Protein AF-A0A8T4I7P4-F1 (afdb_monomer_lite)

Foldseek 3Di:
DPPDDDDFAPDQDPVVRDHGDDDDQDDDPPPCSLVVVVVVLVVQLVDDPDAAEEEDPDCCCVRQVVPVVRHNYDD

Sequence (75 aa):
EDGEPEQFWLPFDEETKRNATHILVAGMNGSATSTGMALAITDALTRHDVIVWAVDPSKGQQTFAPFLPYLDWVE

pLDDT: mean 85.78, std 6.62, range [53.19, 94.5]

Secondary structure (DSSP, 8-state):
--SPPP----S--TTT-PPPP-------TTS-HHHHHHHHHHHHHT-SS---EEE-TTTHHHHHTTTGGGSEEE-

Structure (mmCIF, N/CA/C/O backbone):
data_AF-A0A8T4I7P4-F1
#
_entry.id   AF-A0A8T4I7P4-F1
#
loop_
_atom_site.group_PDB
_atom_site.id
_atom_site.type_symbol
_atom_site.label_atom_id
_atom_site.label_alt_id
_atom_site.label_comp_id
_atom_site.label_asym_id
_atom_site.label_entity_id
_atom_site.label_seq_id
_atom_site.pdbx_PDB_ins_code
_atom_site.Cartn_x
_atom_site.Cartn_y
_atom_site.Cartn_z
_atom_site.occupancy
_atom_site.B_iso_or_equiv
_atom_site.auth_seq_id
_atom_site.auth_comp_id
_atom_site.auth_asym_id
_atom_site.auth_atom_id
_atom_site.pdbx_PDB_model_num
ATOM 1 N N . GLU A 1 1 ? 6.480 15.381 17.570 1.00 53.19 1 GLU A N 1
ATOM 2 C CA . GLU A 1 1 ? 6.279 13.941 17.778 1.00 53.19 1 GLU A CA 1
ATOM 3 C C . GLU A 1 1 ? 5.986 13.716 19.242 1.00 53.19 1 GLU A C 1
ATOM 5 O O . GLU A 1 1 ? 6.797 14.055 20.093 1.00 53.19 1 GLU A O 1
ATOM 10 N N . ASP A 1 2 ? 4.776 13.263 19.508 1.00 78.06 2 ASP A N 1
ATOM 11 C CA . ASP A 1 2 ? 4.231 12.853 20.802 1.00 78.06 2 ASP A CA 1
ATOM 12 C C . ASP A 1 2 ? 4.638 11.419 21.192 1.00 78.06 2 ASP A C 1
ATOM 14 O O . ASP A 1 2 ? 4.359 10.991 22.307 1.00 78.06 2 ASP A O 1
ATOM 18 N N . GLY A 1 3 ? 5.371 10.712 20.322 1.00 84.56 3 GLY A N 1
ATOM 19 C CA . GLY A 1 3 ? 5.921 9.379 20.585 1.00 84.56 3 GLY A CA 1
ATOM 20 C C . GLY A 1 3 ? 4.966 8.233 20.255 1.00 84.56 3 GLY A C 1
ATOM 21 O O . GLY A 1 3 ? 5.342 7.072 20.410 1.00 84.56 3 GLY A O 1
ATOM 22 N N . GLU A 1 4 ? 3.765 8.545 19.775 1.00 86.31 4 GLU A N 1
ATOM 23 C CA . GLU A 1 4 ? 2.805 7.543 19.332 1.00 86.31 4 GLU A CA 1
ATOM 24 C C . GLU A 1 4 ? 3.205 6.972 17.959 1.00 86.31 4 GLU A C 1
ATOM 26 O O . GLU A 1 4 ? 3.690 7.716 17.099 1.00 86.31 4 GLU A O 1
ATOM 31 N N . PRO A 1 5 ? 3.017 5.659 17.719 1.00 79.00 5 PRO A N 1
ATOM 32 C CA . PRO A 1 5 ? 3.247 5.071 16.406 1.00 79.00 5 PRO A CA 1
ATOM 33 C C . PRO A 1 5 ? 2.363 5.729 15.345 1.00 79.00 5 PRO A C 1
ATOM 35 O O . PRO A 1 5 ? 1.153 5.869 15.534 1.00 79.00 5 PRO A O 1
ATOM 38 N N . GLU A 1 6 ? 2.949 6.073 14.202 1.00 73.81 6 GLU A N 1
ATOM 39 C CA . GLU A 1 6 ? 2.176 6.492 13.037 1.00 73.81 6 GLU A CA 1
ATOM 40 C C . GLU A 1 6 ? 1.373 5.300 12.498 1.00 73.81 6 GLU A C 1
ATOM 42 O O . GLU A 1 6 ?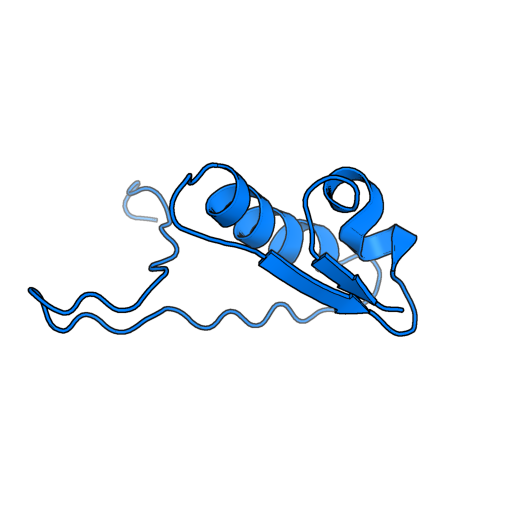 1.909 4.203 12.330 1.00 73.81 6 GLU A O 1
ATOM 47 N N . GLN A 1 7 ? 0.072 5.498 12.264 1.00 79.69 7 GLN A N 1
ATOM 48 C CA . GLN A 1 7 ? -0.840 4.437 11.835 1.00 79.69 7 GLN A CA 1
ATOM 49 C C . GLN A 1 7 ? -1.573 4.834 10.558 1.00 79.69 7 GLN A C 1
ATOM 51 O O . GLN A 1 7 ? -2.177 5.907 10.470 1.00 79.69 7 GLN A O 1
ATOM 56 N N . PHE A 1 8 ? -1.574 3.926 9.582 1.00 81.44 8 PHE A N 1
ATOM 57 C CA . PHE A 1 8 ? -2.440 4.027 8.418 1.00 81.44 8 PHE A CA 1
ATOM 58 C C . PHE A 1 8 ? -3.756 3.306 8.685 1.00 81.44 8 PHE A C 1
ATOM 60 O O . PHE A 1 8 ? -3.816 2.117 8.988 1.00 81.44 8 PHE A O 1
ATOM 67 N N . TRP A 1 9 ? -4.850 4.046 8.561 1.00 86.19 9 TRP A N 1
ATOM 68 C CA . TRP A 1 9 ? -6.178 3.538 8.843 1.00 86.19 9 TRP A CA 1
ATOM 69 C C . TRP A 1 9 ? -6.820 2.981 7.580 1.00 86.19 9 TRP A C 1
ATOM 71 O O . TRP A 1 9 ? -7.557 3.665 6.873 1.00 86.19 9 TRP A O 1
ATOM 81 N N . LEU A 1 10 ? -6.524 1.719 7.296 1.00 83.62 10 LEU A N 1
ATOM 82 C CA . LEU A 1 10 ? -7.093 0.960 6.185 1.00 83.62 10 LEU A CA 1
ATOM 83 C C . LEU A 1 10 ? -7.846 -0.248 6.768 1.00 83.62 10 LEU A C 1
ATOM 85 O O . LEU A 1 10 ? -7.303 -0.882 7.666 1.00 83.62 10 LEU A O 1
ATOM 89 N N . PRO A 1 11 ? -9.068 -0.605 6.341 1.00 85.38 11 PRO A N 1
ATOM 90 C CA . PRO A 1 11 ? -10.034 0.167 5.562 1.00 85.38 11 PRO A CA 1
ATOM 91 C C . PRO A 1 11 ? -10.852 1.135 6.451 1.00 85.38 11 PRO A C 1
ATOM 93 O O . PRO A 1 11 ? -10.497 1.433 7.595 1.00 85.38 11 PRO A O 1
ATOM 96 N N . PHE A 1 12 ? -11.959 1.644 5.909 1.00 87.94 12 PHE A N 1
ATOM 97 C CA . PHE A 1 12 ? -13.019 2.291 6.684 1.00 87.94 12 PHE A CA 1
ATOM 98 C C . PHE A 1 12 ? -13.548 1.345 7.778 1.00 87.94 12 PHE A C 1
ATOM 100 O O . PHE A 1 12 ? -13.668 0.143 7.546 1.00 87.94 12 PHE A O 1
ATOM 107 N N . ASP A 1 13 ? -13.872 1.896 8.949 1.00 90.12 13 ASP A N 1
ATOM 108 C CA . ASP A 1 13 ? -14.448 1.151 10.072 1.00 90.12 13 ASP A CA 1
ATOM 109 C C . ASP A 1 13 ? -15.941 1.479 10.230 1.00 90.12 13 ASP A C 1
ATOM 111 O O . ASP A 1 13 ? -16.320 2.622 10.496 1.00 90.12 13 ASP A O 1
ATOM 115 N N . GLU A 1 14 ? -16.789 0.460 10.083 1.00 90.44 14 GLU A N 1
ATOM 116 C CA . GLU A 1 14 ? -18.247 0.588 10.147 1.00 90.44 14 GLU A CA 1
ATOM 117 C C . GLU A 1 14 ? -18.780 0.779 11.576 1.00 90.44 14 GLU A C 1
ATOM 119 O O . GLU A 1 14 ? -19.832 1.405 11.739 1.00 90.44 14 GLU A O 1
ATOM 124 N N . GLU A 1 15 ? -18.079 0.297 12.607 1.00 94.31 15 GLU A N 1
ATOM 125 C CA . GLU A 1 15 ? -18.502 0.434 14.008 1.00 94.31 15 GLU A CA 1
ATOM 126 C C . GLU A 1 15 ? -18.255 1.859 14.507 1.00 94.31 15 GLU A C 1
ATOM 128 O O . GLU A 1 15 ? -19.163 2.524 15.009 1.00 94.31 15 GLU A O 1
ATOM 133 N N . THR A 1 16 ? -17.034 2.360 14.307 1.00 94.50 16 THR A N 1
ATOM 134 C CA . THR A 1 16 ? -16.630 3.695 14.775 1.00 94.50 16 THR A CA 1
ATOM 135 C C . THR A 1 16 ? -16.919 4.810 13.767 1.00 94.50 16 THR A C 1
ATOM 137 O O . THR A 1 16 ? -16.758 5.988 14.089 1.00 94.50 16 THR A O 1
ATOM 140 N N . LYS A 1 17 ? -17.343 4.460 12.543 1.00 93.75 17 LYS A N 1
ATOM 141 C CA . LYS A 1 17 ? -17.491 5.374 11.393 1.00 93.75 17 LYS A CA 1
ATOM 142 C C . LYS A 1 17 ? -16.201 6.111 11.025 1.00 93.75 17 LYS A C 1
ATOM 144 O O . LYS A 1 17 ? -16.247 7.173 10.400 1.00 93.75 17 LYS A O 1
ATOM 149 N N . ARG A 1 18 ? -15.037 5.570 11.394 1.00 91.56 18 ARG A N 1
ATOM 150 C CA . ARG A 1 18 ? -13.743 6.171 11.065 1.00 91.56 18 ARG A CA 1
ATOM 151 C C . ARG A 1 18 ? -13.445 6.004 9.574 1.00 91.56 18 ARG A C 1
ATOM 153 O O . ARG A 1 18 ? -13.456 4.896 9.040 1.00 91.56 18 ARG A O 1
ATOM 160 N N . ASN A 1 19 ? -13.099 7.115 8.924 1.00 88.69 19 ASN A N 1
ATOM 161 C CA . ASN A 1 19 ? -12.689 7.143 7.521 1.00 88.69 19 ASN A CA 1
ATOM 162 C C . ASN A 1 19 ? -11.451 6.279 7.241 1.00 88.69 19 ASN A C 1
ATOM 164 O O . ASN A 1 19 ? -10.597 6.086 8.109 1.00 88.69 19 ASN A O 1
ATOM 168 N N . ALA A 1 20 ? -11.346 5.823 5.991 1.00 88.44 20 ALA A N 1
ATOM 169 C CA . ALA A 1 20 ? -10.118 5.249 5.461 1.00 88.44 20 ALA A CA 1
ATOM 170 C C . ALA A 1 20 ? -9.089 6.349 5.150 1.00 88.44 20 ALA A C 1
ATOM 172 O O . ALA A 1 20 ? -9.443 7.429 4.662 1.00 88.44 20 ALA A O 1
ATOM 173 N N . THR A 1 21 ? -7.813 6.056 5.376 1.00 88.88 21 THR A N 1
ATOM 174 C CA . THR A 1 21 ? -6.708 6.932 4.985 1.00 88.88 21 THR A CA 1
ATOM 175 C C . THR A 1 21 ? -6.451 6.829 3.482 1.00 88.88 21 THR A C 1
ATOM 177 O O . THR A 1 21 ? -6.311 5.738 2.940 1.00 88.88 21 THR A O 1
ATOM 180 N N . HIS A 1 22 ? -6.327 7.977 2.814 1.00 88.56 22 HIS A N 1
ATOM 181 C CA . HIS A 1 22 ? -5.737 8.070 1.478 1.00 88.56 22 HIS A CA 1
ATOM 182 C C . HIS A 1 22 ? -4.344 8.682 1.606 1.00 88.56 22 HIS A C 1
ATOM 184 O O . HIS A 1 22 ? -4.173 9.683 2.301 1.00 88.56 22 HIS A O 1
ATOM 190 N N . ILE A 1 23 ? -3.356 8.085 0.942 1.00 87.44 23 ILE A N 1
ATOM 191 C CA . ILE A 1 23 ? -1.949 8.486 1.044 1.00 87.44 23 ILE A CA 1
ATOM 192 C C . ILE A 1 23 ? -1.486 9.003 -0.315 1.00 87.44 23 ILE A C 1
ATOM 194 O O . ILE A 1 23 ? -1.689 8.352 -1.338 1.00 87.44 23 ILE A O 1
ATOM 198 N N . LEU A 1 24 ? -0.832 10.164 -0.313 1.00 89.75 24 LEU A N 1
ATOM 199 C CA . LEU A 1 24 ? -0.110 10.704 -1.461 1.00 89.75 24 LEU A CA 1
ATOM 200 C C . LEU A 1 24 ? 1.362 10.835 -1.084 1.00 89.75 24 LEU A C 1
ATOM 202 O O . LEU A 1 24 ? 1.701 11.584 -0.170 1.00 89.75 24 LEU A O 1
ATOM 206 N N . VAL A 1 25 ? 2.236 10.160 -1.827 1.00 88.31 25 VAL A N 1
ATOM 207 C CA . VAL A 1 25 ? 3.684 10.340 -1.704 1.00 88.31 25 VAL A CA 1
ATOM 208 C C . VAL A 1 25 ? 4.176 11.061 -2.951 1.00 88.31 25 VAL A C 1
ATOM 210 O O . VAL A 1 25 ? 4.080 10.540 -4.059 1.00 88.31 25 VAL A O 1
ATOM 213 N N . ALA A 1 26 ? 4.691 12.276 -2.780 1.00 90.38 26 ALA A N 1
ATOM 214 C CA . ALA A 1 26 ? 5.172 13.118 -3.870 1.00 90.38 26 ALA A CA 1
ATOM 215 C C . ALA A 1 26 ? 6.589 13.615 -3.575 1.00 90.38 26 ALA A C 1
ATOM 217 O O . ALA A 1 26 ? 6.931 13.917 -2.434 1.00 90.38 26 ALA A O 1
ATOM 218 N N . GLY A 1 27 ? 7.425 13.695 -4.606 1.00 88.06 27 GLY A N 1
ATOM 219 C CA . GLY A 1 27 ? 8.802 14.147 -4.467 1.00 88.06 27 GLY A CA 1
ATOM 220 C C . GLY A 1 27 ? 9.597 14.020 -5.762 1.00 88.06 27 GLY A C 1
ATOM 221 O O . GLY A 1 27 ? 9.129 13.445 -6.745 1.00 88.06 27 GLY A O 1
ATOM 222 N N . MET A 1 28 ? 10.793 14.607 -5.773 1.00 88.38 28 MET A N 1
ATOM 223 C CA . MET A 1 28 ? 11.719 14.517 -6.903 1.00 88.38 28 MET A CA 1
ATOM 224 C C . MET A 1 28 ? 12.580 13.251 -6.821 1.00 88.38 28 MET A C 1
ATOM 226 O O . MET A 1 28 ? 12.684 12.609 -5.778 1.00 88.38 28 MET A O 1
ATOM 230 N N . ASN A 1 29 ? 13.253 12.890 -7.915 1.00 82.75 29 ASN A N 1
ATOM 231 C CA . ASN A 1 29 ? 14.206 11.779 -7.887 1.00 82.75 29 ASN A CA 1
ATOM 232 C C . ASN A 1 29 ? 15.236 11.983 -6.758 1.00 82.75 29 ASN A C 1
ATOM 234 O O . ASN A 1 29 ? 15.826 13.054 -6.640 1.00 82.75 29 ASN A O 1
ATOM 238 N N . GLY A 1 30 ? 15.440 10.952 -5.934 1.00 85.06 30 GLY A N 1
ATOM 239 C CA . GLY A 1 30 ? 16.326 11.008 -4.767 1.00 85.06 30 GLY A CA 1
ATOM 240 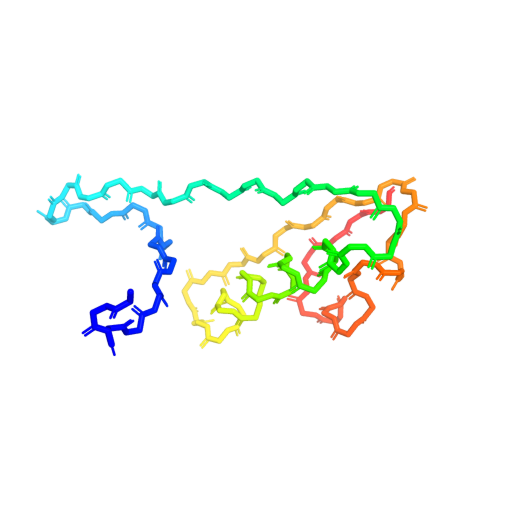C C . GLY A 1 30 ? 15.649 11.391 -3.444 1.00 85.06 30 GLY A C 1
ATOM 241 O O . GLY A 1 30 ? 16.287 11.264 -2.407 1.00 85.06 30 GLY A O 1
ATOM 242 N N . SER A 1 31 ? 14.364 11.770 -3.429 1.00 88.31 31 SER A N 1
ATOM 243 C CA . SER A 1 31 ? 13.640 12.114 -2.188 1.00 88.31 31 SER A CA 1
ATOM 244 C C . SER A 1 31 ? 12.980 10.921 -1.481 1.00 88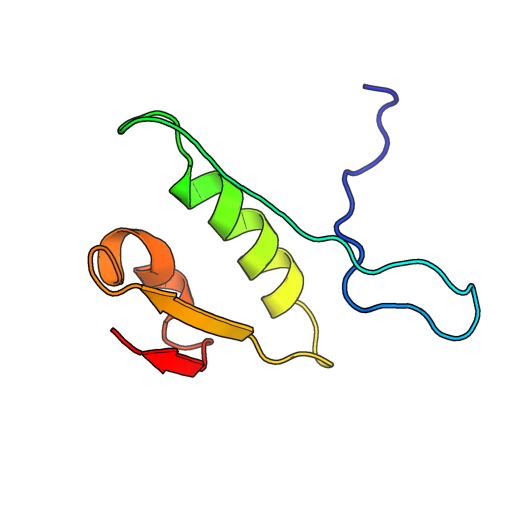.31 31 SER A C 1
ATOM 246 O O . SER A 1 31 ? 12.058 11.113 -0.695 1.00 88.31 31 SER A O 1
ATOM 248 N N . ALA A 1 32 ? 13.394 9.689 -1.794 1.00 85.31 32 ALA A N 1
ATOM 249 C CA . ALA A 1 32 ? 12.875 8.454 -1.191 1.00 85.31 32 ALA A CA 1
ATOM 250 C C . ALA A 1 32 ? 11.342 8.247 -1.287 1.00 85.31 32 ALA A C 1
ATOM 252 O O . ALA A 1 32 ? 10.762 7.510 -0.494 1.00 85.31 32 ALA A O 1
ATOM 253 N N . THR A 1 33 ? 10.676 8.833 -2.290 1.00 87.12 33 THR A N 1
ATOM 254 C CA . THR A 1 33 ? 9.221 8.688 -2.512 1.00 87.12 33 THR A CA 1
ATOM 255 C C . THR A 1 33 ? 8.791 7.220 -2.622 1.00 87.12 33 THR A C 1
ATOM 257 O O . THR A 1 33 ? 7.813 6.821 -1.998 1.00 87.12 33 THR A O 1
ATOM 260 N N . SER A 1 34 ? 9.550 6.387 -3.343 1.00 83.56 34 SER A N 1
ATOM 261 C CA . SER A 1 34 ? 9.265 4.948 -3.444 1.00 83.56 34 SER A CA 1
ATOM 262 C C . SER A 1 34 ? 9.317 4.248 -2.080 1.00 83.56 34 SER A C 1
ATOM 264 O O . SER A 1 34 ? 8.481 3.395 -1.805 1.00 83.56 34 SER A O 1
ATOM 266 N N . THR A 1 35 ? 10.230 4.651 -1.189 1.00 85.00 35 THR A N 1
ATOM 267 C CA . THR A 1 35 ? 10.311 4.130 0.186 1.00 85.00 35 THR A CA 1
ATOM 268 C C . THR A 1 35 ? 9.103 4.545 1.025 1.00 85.00 35 THR A C 1
ATOM 270 O O . THR A 1 35 ? 8.575 3.733 1.778 1.00 85.00 35 THR A O 1
ATOM 273 N N . GLY A 1 36 ? 8.624 5.784 0.872 1.00 84.56 36 GLY A N 1
ATOM 274 C CA . GLY A 1 36 ? 7.404 6.237 1.546 1.00 84.56 36 GLY A CA 1
ATOM 275 C C . GLY A 1 36 ? 6.182 5.407 1.147 1.00 84.56 36 GLY A C 1
ATOM 276 O O . GLY A 1 36 ? 5.386 5.023 1.998 1.00 84.56 36 GLY A O 1
ATOM 277 N N . MET A 1 37 ? 6.066 5.049 -0.134 1.00 86.81 37 MET A N 1
ATOM 278 C CA . MET A 1 37 ? 4.983 4.176 -0.596 1.00 86.81 37 MET A CA 1
ATOM 279 C C . MET A 1 37 ? 5.160 2.719 -0.140 1.00 86.81 37 MET A C 1
ATOM 281 O O . MET A 1 37 ? 4.184 2.058 0.207 1.00 86.81 37 MET A O 1
ATOM 285 N N . ALA A 1 38 ? 6.402 2.233 -0.077 1.00 87.50 38 ALA A N 1
ATOM 286 C CA . ALA A 1 38 ? 6.736 0.897 0.413 1.00 87.50 38 ALA A CA 1
ATOM 287 C C . ALA A 1 38 ? 6.272 0.651 1.861 1.00 87.50 38 ALA A C 1
ATOM 289 O O . ALA A 1 38 ? 5.881 -0.469 2.183 1.00 87.50 38 ALA A O 1
ATOM 290 N N . LEU A 1 39 ? 6.267 1.679 2.720 1.00 86.75 39 LEU A N 1
ATOM 291 C CA . LEU A 1 39 ? 5.739 1.585 4.088 1.00 86.75 39 LEU A CA 1
ATOM 292 C C . LEU A 1 39 ? 4.242 1.259 4.105 1.00 86.75 39 LEU A C 1
ATOM 294 O O . LEU A 1 39 ? 3.838 0.312 4.772 1.00 86.75 39 LEU A O 1
ATOM 298 N N . ALA A 1 40 ? 3.437 1.982 3.323 1.00 87.38 40 ALA A N 1
ATOM 299 C CA . AL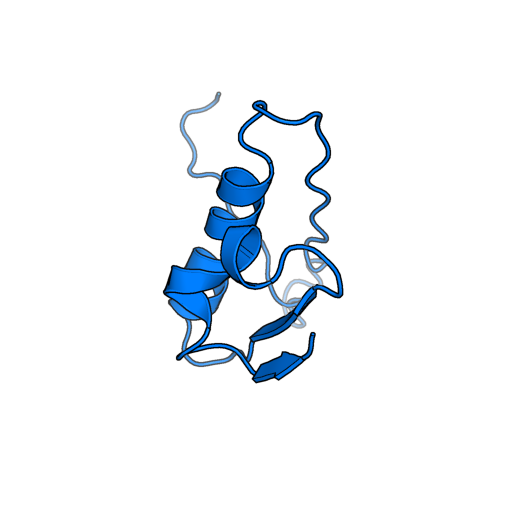A A 1 40 ? 1.997 1.742 3.239 1.00 87.38 40 ALA A CA 1
ATOM 300 C C . ALA A 1 40 ? 1.670 0.357 2.653 1.00 87.38 40 ALA A C 1
ATOM 302 O O . ALA A 1 40 ? 0.772 -0.330 3.135 1.00 87.38 40 ALA A O 1
ATOM 303 N N . ILE A 1 41 ? 2.426 -0.078 1.637 1.00 90.19 41 ILE A N 1
ATOM 304 C CA . ILE A 1 41 ? 2.277 -1.418 1.050 1.00 90.19 41 ILE A CA 1
ATOM 305 C C . ILE A 1 41 ? 2.658 -2.496 2.070 1.00 90.19 41 ILE A C 1
ATOM 307 O O . ILE A 1 41 ? 1.949 -3.488 2.198 1.00 90.19 41 ILE A O 1
ATOM 311 N N . THR A 1 42 ? 3.752 -2.306 2.812 1.00 89.81 42 THR A N 1
ATOM 312 C CA . THR A 1 42 ? 4.197 -3.267 3.832 1.00 89.81 42 THR A CA 1
ATOM 313 C C . THR A 1 42 ? 3.167 -3.399 4.949 1.00 89.81 42 THR A C 1
ATOM 315 O O . THR A 1 42 ? 2.828 -4.520 5.311 1.00 89.81 42 THR A O 1
ATOM 318 N N . ASP A 1 43 ? 2.629 -2.284 5.449 1.00 88.56 43 ASP A N 1
ATOM 319 C CA . ASP A 1 43 ? 1.555 -2.295 6.447 1.00 88.56 43 ASP A CA 1
ATOM 320 C C . ASP A 1 43 ? 0.353 -3.116 5.952 1.00 88.56 43 ASP A C 1
ATOM 322 O O . ASP A 1 43 ? -0.048 -4.085 6.599 1.00 88.56 43 ASP A O 1
ATOM 326 N N . ALA A 1 44 ? -0.130 -2.838 4.736 1.00 90.06 44 ALA A N 1
ATOM 327 C CA . ALA A 1 44 ? -1.217 -3.601 4.129 1.00 90.06 44 ALA A CA 1
ATOM 328 C C . ALA A 1 44 ? -0.889 -5.102 3.992 1.00 90.06 44 ALA A C 1
ATOM 330 O O . ALA A 1 44 ? -1.698 -5.941 4.380 1.00 90.06 44 ALA A O 1
ATOM 331 N N . LEU A 1 45 ? 0.301 -5.456 3.495 1.00 90.81 45 LEU A N 1
ATOM 332 C CA . LEU A 1 45 ? 0.711 -6.849 3.267 1.00 90.81 45 LEU A CA 1
ATOM 333 C C . LEU A 1 45 ? 0.958 -7.654 4.551 1.00 90.81 45 LEU A C 1
ATOM 335 O O . LEU A 1 45 ? 1.031 -8.881 4.490 1.00 90.81 45 LEU A O 1
ATOM 339 N N . THR A 1 46 ? 1.073 -7.007 5.714 1.00 89.62 46 THR A N 1
ATOM 340 C CA . THR A 1 46 ? 1.120 -7.717 7.007 1.00 89.62 46 THR A CA 1
ATOM 341 C C . THR A 1 46 ? -0.253 -8.163 7.510 1.00 89.62 46 THR A C 1
ATOM 343 O O . THR A 1 46 ? -0.344 -8.884 8.505 1.00 89.62 46 THR A O 1
ATOM 346 N N . ARG A 1 47 ? -1.329 -7.772 6.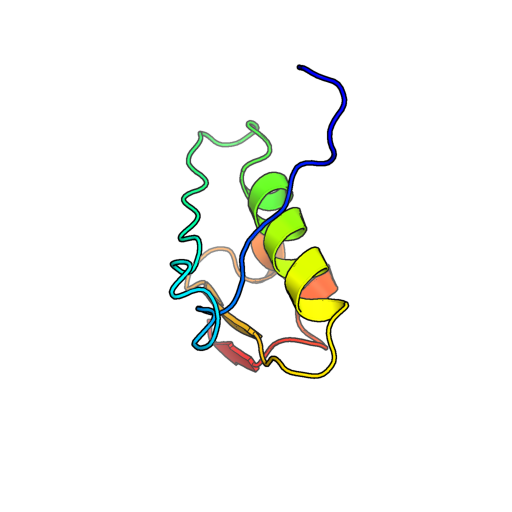823 1.00 87.69 47 ARG A N 1
ATOM 347 C CA . ARG A 1 47 ? -2.700 -8.123 7.181 1.00 87.69 47 ARG A CA 1
ATOM 348 C C . ARG A 1 47 ? -3.207 -9.302 6.358 1.00 87.69 47 ARG A C 1
ATOM 350 O O . ARG A 1 47 ? -2.772 -9.543 5.238 1.00 87.69 47 ARG A O 1
ATOM 357 N N . HIS A 1 48 ? -4.184 -10.016 6.908 1.00 88.00 48 HIS A N 1
ATOM 358 C CA . HIS A 1 48 ? -4.796 -11.182 6.259 1.00 88.00 48 HIS A CA 1
ATOM 359 C C . HIS A 1 48 ? -6.158 -10.890 5.611 1.00 88.00 48 HIS A C 1
ATOM 361 O O . HIS A 1 48 ? -6.733 -11.769 4.976 1.00 88.00 48 HIS A O 1
ATOM 367 N N . ASP A 1 49 ? -6.693 -9.683 5.792 1.00 88.25 49 ASP A N 1
ATOM 368 C CA . ASP A 1 49 ? -8.040 -9.271 5.382 1.00 88.25 49 ASP A CA 1
ATOM 369 C C . ASP A 1 49 ? -8.049 -8.341 4.157 1.00 88.25 49 ASP A C 1
ATOM 371 O O . ASP A 1 49 ? -9.082 -7.758 3.831 1.00 88.25 49 ASP A O 1
ATOM 375 N N . VAL A 1 50 ? -6.910 -8.191 3.473 1.00 88.12 50 VAL A N 1
ATOM 376 C CA . VAL A 1 50 ? -6.747 -7.266 2.344 1.00 88.12 50 VAL A CA 1
ATOM 377 C C . VAL A 1 50 ? -6.034 -7.920 1.164 1.00 88.12 50 VAL A C 1
ATOM 379 O O . VAL A 1 50 ? -5.268 -8.869 1.317 1.00 88.12 50 VAL A O 1
ATOM 382 N N . ILE A 1 51 ? -6.272 -7.361 -0.020 1.00 90.94 51 ILE A N 1
ATOM 383 C CA . ILE A 1 51 ? -5.501 -7.599 -1.242 1.00 90.94 51 ILE A CA 1
ATOM 384 C C . ILE A 1 51 ? -4.967 -6.237 -1.692 1.00 90.94 51 ILE A C 1
ATOM 386 O O . ILE A 1 51 ? -5.668 -5.230 -1.571 1.00 90.94 51 ILE A O 1
ATOM 390 N N . VAL A 1 52 ? -3.738 -6.193 -2.207 1.00 91.44 52 VAL A N 1
ATOM 391 C CA . VAL A 1 52 ? -3.137 -4.962 -2.730 1.00 91.44 52 VAL A CA 1
ATOM 392 C C . VAL A 1 52 ? -3.094 -5.022 -4.252 1.00 91.44 52 VAL A C 1
ATOM 394 O O . VAL A 1 52 ? -2.467 -5.910 -4.830 1.00 91.44 52 VAL A O 1
ATOM 397 N N . TRP A 1 53 ? -3.754 -4.054 -4.888 1.00 92.38 53 TRP A N 1
ATOM 398 C CA . TRP A 1 53 ? -3.703 -3.839 -6.332 1.00 92.38 53 TRP A CA 1
ATOM 399 C C . TRP A 1 53 ? -2.707 -2.738 -6.663 1.00 92.38 53 TRP A C 1
ATOM 401 O O . TRP A 1 53 ? -2.768 -1.650 -6.088 1.00 92.38 53 TRP A O 1
ATOM 411 N N . ALA A 1 54 ? -1.806 -3.012 -7.599 1.00 89.81 54 ALA A N 1
ATOM 412 C CA . ALA A 1 54 ? -0.746 -2.093 -7.980 1.00 89.81 54 ALA A CA 1
ATOM 413 C C . ALA A 1 54 ? -0.732 -1.830 -9.489 1.00 89.81 54 ALA A C 1
ATOM 415 O O . ALA A 1 54 ? -0.847 -2.739 -10.307 1.00 89.81 54 ALA A O 1
ATOM 416 N N . VAL A 1 55 ? -0.574 -0.559 -9.852 1.00 88.69 55 VAL A N 1
ATOM 417 C CA . VAL A 1 55 ? -0.475 -0.102 -11.241 1.00 88.69 55 VAL A CA 1
ATOM 418 C C . VAL A 1 55 ? 0.729 0.822 -11.329 1.00 88.69 55 VAL A C 1
ATOM 420 O O . VAL A 1 55 ? 0.756 1.852 -10.653 1.00 88.69 55 VAL A O 1
ATOM 423 N N . ASP A 1 56 ? 1.728 0.462 -12.132 1.00 83.19 56 ASP A N 1
ATOM 424 C CA . ASP A 1 56 ? 2.881 1.330 -12.392 1.00 83.19 56 ASP A CA 1
ATOM 425 C C . ASP A 1 56 ? 3.334 1.219 -13.854 1.00 83.19 56 ASP A C 1
ATOM 427 O O . ASP A 1 56 ? 4.161 0.366 -14.178 1.00 83.19 56 ASP A O 1
ATOM 431 N N . PRO A 1 57 ? 2.871 2.140 -14.717 1.00 79.56 57 PRO A N 1
ATOM 432 C CA . PRO A 1 57 ? 3.111 2.085 -16.157 1.00 79.56 57 PRO A CA 1
ATOM 433 C C . PRO A 1 57 ? 4.510 2.516 -16.590 1.00 79.56 57 PRO A C 1
ATOM 435 O O . PRO A 1 57 ? 4.764 2.653 -17.785 1.00 79.56 57 PRO A O 1
ATOM 438 N N . SER A 1 58 ? 5.417 2.828 -15.657 1.00 75.69 58 SER A N 1
ATOM 439 C CA . SER A 1 58 ? 6.708 3.427 -16.025 1.00 75.69 58 SER A CA 1
ATOM 440 C C . SER A 1 58 ? 7.898 3.002 -15.177 1.00 75.69 58 SER A C 1
ATOM 442 O O . SER A 1 58 ? 9.036 3.065 -15.643 1.00 75.69 58 SER A O 1
ATOM 444 N N . LYS A 1 59 ? 7.668 2.619 -13.923 1.00 72.25 59 LYS A N 1
ATOM 445 C CA . LYS A 1 59 ? 8.710 2.381 -12.927 1.00 72.25 59 LYS A CA 1
ATOM 446 C C . LYS A 1 59 ? 8.539 1.047 -12.207 1.00 72.25 59 LYS A C 1
ATOM 448 O O . LYS A 1 59 ? 9.261 0.829 -11.240 1.00 72.25 59 LYS A O 1
ATOM 453 N N . GLY A 1 60 ? 7.680 0.140 -12.691 1.00 69.88 60 GLY A N 1
ATOM 454 C CA . GLY A 1 60 ? 7.199 -1.047 -11.967 1.00 69.88 60 GLY A CA 1
ATOM 455 C C . GLY A 1 60 ? 8.236 -1.743 -11.080 1.00 69.88 60 GLY A C 1
ATOM 456 O O . GLY A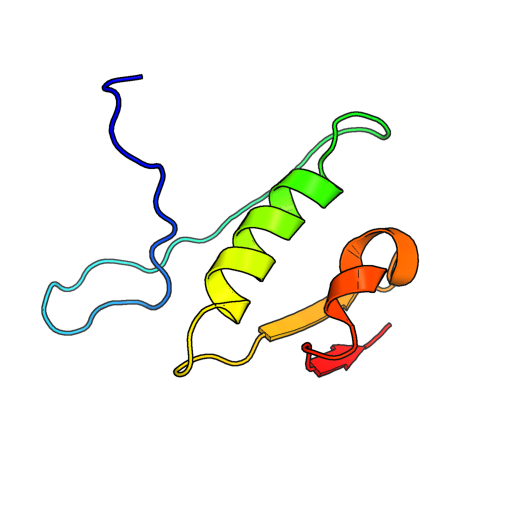 1 60 ? 8.039 -1.863 -9.873 1.00 69.88 60 GLY A O 1
ATOM 457 N N . GLN A 1 61 ? 9.397 -2.117 -11.629 1.00 73.62 61 GLN A N 1
ATOM 458 C CA . GLN A 1 61 ? 10.482 -2.742 -10.851 1.00 73.62 61 GLN A CA 1
ATOM 459 C C . GLN A 1 61 ? 11.163 -1.791 -9.851 1.00 73.62 61 GLN A C 1
ATOM 461 O O . GLN A 1 61 ? 11.504 -2.193 -8.744 1.00 73.62 61 GLN A O 1
ATOM 466 N N . GLN A 1 62 ? 11.358 -0.519 -10.197 1.00 73.75 62 GLN A N 1
ATOM 467 C CA . GLN A 1 62 ? 11.935 0.475 -9.287 1.00 73.75 62 GLN A CA 1
ATOM 468 C C . GLN A 1 62 ? 11.038 0.722 -8.065 1.00 73.75 62 GLN A C 1
ATOM 470 O O . GLN A 1 62 ? 11.542 1.013 -6.980 1.00 73.75 62 GLN A O 1
ATOM 475 N N . THR A 1 63 ? 9.723 0.627 -8.247 1.00 74.62 63 THR A N 1
ATOM 476 C CA . THR A 1 63 ? 8.744 0.967 -7.216 1.00 74.62 63 THR A CA 1
ATOM 477 C C . THR A 1 63 ? 8.299 -0.250 -6.405 1.00 74.62 63 THR A C 1
ATOM 479 O O . THR A 1 63 ? 8.210 -0.168 -5.181 1.00 74.62 63 THR A O 1
ATOM 482 N N . PHE A 1 64 ? 8.040 -1.382 -7.067 1.00 82.94 64 PHE A N 1
ATOM 483 C CA . PHE A 1 64 ? 7.363 -2.528 -6.462 1.00 82.94 64 PHE A CA 1
ATOM 484 C C . PHE A 1 64 ? 8.197 -3.803 -6.363 1.00 82.94 64 PHE A C 1
ATOM 486 O O . PHE A 1 64 ? 7.698 -4.753 -5.774 1.00 82.94 64 PHE A O 1
ATOM 493 N N . ALA A 1 65 ? 9.426 -3.870 -6.894 1.00 83.62 65 ALA A N 1
ATOM 494 C CA . ALA A 1 65 ? 10.183 -5.128 -7.034 1.00 83.62 65 ALA A CA 1
ATOM 495 C C . ALA A 1 65 ? 10.084 -6.124 -5.857 1.00 83.62 65 ALA A C 1
ATOM 497 O O . ALA A 1 65 ? 9.730 -7.277 -6.108 1.00 83.62 65 ALA A O 1
ATOM 498 N N . PRO A 1 66 ? 10.348 -5.745 -4.588 1.00 85.81 66 PRO A N 1
ATOM 499 C CA . PRO A 1 66 ? 10.267 -6.702 -3.480 1.00 85.81 66 PRO A CA 1
ATOM 500 C C . PRO A 1 66 ? 8.832 -7.157 -3.168 1.00 85.81 66 PRO A C 1
ATOM 502 O O . PRO A 1 66 ? 8.641 -8.204 -2.555 1.00 85.81 66 PRO A O 1
ATOM 505 N N . PHE A 1 67 ? 7.833 -6.384 -3.584 1.00 90.25 67 PHE A N 1
ATOM 506 C CA . PHE A 1 67 ? 6.421 -6.624 -3.320 1.00 90.25 67 PHE A CA 1
ATOM 507 C C . PHE A 1 67 ? 5.733 -7.427 -4.419 1.00 90.25 67 PHE A C 1
ATOM 509 O O . PHE A 1 67 ? 4.777 -8.119 -4.105 1.00 90.25 67 PHE A O 1
ATOM 516 N N . LEU A 1 68 ? 6.212 -7.391 -5.671 1.00 88.69 68 LEU A N 1
ATOM 517 C CA . LEU A 1 68 ? 5.533 -7.993 -6.833 1.00 88.69 68 LEU A CA 1
ATOM 518 C C . LEU A 1 68 ? 4.994 -9.425 -6.630 1.00 88.69 68 LEU A C 1
ATOM 520 O O . LEU A 1 68 ? 3.893 -9.686 -7.109 1.00 88.69 68 LEU A O 1
ATOM 524 N N . PRO A 1 69 ? 5.679 -10.354 -5.926 1.00 91.38 69 PRO A N 1
ATOM 525 C CA . PRO A 1 69 ? 5.134 -11.693 -5.668 1.00 91.38 69 PRO A CA 1
ATOM 526 C C . PRO A 1 69 ? 3.873 -11.724 -4.787 1.00 91.38 69 PRO A C 1
ATOM 528 O O . PRO A 1 69 ? 3.236 -12.768 -4.678 1.00 91.38 69 PRO A O 1
ATOM 531 N N . TYR A 1 70 ? 3.547 -10.609 -4.135 1.00 92.19 70 TYR A N 1
ATOM 532 C CA . TYR A 1 70 ? 2.481 -10.460 -3.144 1.00 92.19 70 TYR A CA 1
ATOM 533 C C . TYR A 1 70 ? 1.410 -9.441 -3.567 1.00 92.19 70 TYR A C 1
ATOM 535 O O . TYR A 1 70 ? 0.512 -9.147 -2.781 1.00 92.19 70 TYR A O 1
ATOM 543 N N . LEU A 1 71 ? 1.510 -8.879 -4.777 1.00 92.38 71 LEU A N 1
ATOM 544 C CA . LEU A 1 71 ? 0.567 -7.899 -5.321 1.00 92.38 71 LEU A CA 1
ATOM 545 C C . LEU A 1 71 ? -0.177 -8.488 -6.521 1.00 92.38 71 LEU A C 1
ATOM 547 O O . LEU A 1 71 ? 0.430 -9.181 -7.338 1.00 92.38 71 LEU A O 1
ATOM 551 N N . ASP A 1 72 ? -1.442 -8.107 -6.699 1.00 92.81 72 ASP A N 1
ATOM 552 C CA . ASP A 1 72 ? -2.070 -8.180 -8.020 1.00 92.81 72 ASP A CA 1
ATOM 553 C C . ASP A 1 72 ? -1.660 -6.917 -8.782 1.00 92.81 72 ASP A C 1
ATOM 555 O O . ASP A 1 72 ? -1.997 -5.803 -8.372 1.00 92.81 72 ASP A O 1
ATOM 559 N N . TRP A 1 73 ? -0.892 -7.053 -9.863 1.00 89.44 73 TRP A N 1
ATOM 560 C CA . TRP A 1 73 ? -0.300 -5.889 -10.521 1.00 89.44 73 TRP A CA 1
ATOM 561 C C . TRP A 1 73 ? -0.344 -5.938 -12.043 1.00 89.44 73 TRP A C 1
ATOM 563 O O . TRP A 1 73 ? -0.418 -7.003 -12.659 1.00 89.44 73 TRP A O 1
ATOM 573 N N . VAL A 1 74 ? -0.279 -4.747 -12.635 1.00 85.88 74 VAL A N 1
ATOM 574 C CA . VAL A 1 74 ? -0.096 -4.530 -14.071 1.00 85.88 74 VAL A CA 1
ATOM 575 C C . VAL A 1 74 ? 0.901 -3.394 -14.297 1.00 85.88 74 VAL A C 1
ATOM 577 O O . VAL A 1 74 ? 0.990 -2.463 -13.488 1.00 85.88 74 VAL A O 1
ATOM 580 N N . GLU A 1 75 ? 1.660 -3.509 -15.385 1.00 80.12 75 GLU A N 1
ATOM 581 C CA . GLU A 1 75 ? 2.480 -2.429 -15.942 1.00 80.12 75 GLU A CA 1
ATOM 582 C C . GLU A 1 75 ? 1.612 -1.558 -16.858 1.00 80.12 75 GLU A C 1
ATOM 584 O O . GLU A 1 75 ? 1.134 -2.070 -17.897 1.00 80.12 75 GLU A O 1
#

Radius of gyration: 14.01 Å; chains: 1; bounding box: 35×26×37 Å